Protein AF-A0AAW2GJ16-F1 (afdb_monomer_lite)

Organism: NCBI:txid286306

pLDDT: mean 87.22, std 6.77, range [62.91, 97.31]

Foldseek 3Di:
DVVLVVLLVQLVVLAVLLVVLVVVLVVCVPDVLVVDPPVVSVVNVVVNVVSNVVSFDADVVPRTSHPVSSVVVVVVVVVVVVVVVVVD

Radius of gyration: 19.26 Å; chains: 1; bounding box: 50×26×49 Å

Structure (mmCIF, N/CA/C/O backbone):
data_AF-A0AAW2GJ16-F1
#
_entry.id   AF-A0AAW2GJ16-F1
#
loop_
_atom_site.group_PDB
_atom_site.id
_atom_site.type_symbol
_atom_site.label_atom_id
_atom_site.label_alt_id
_atom_site.label_comp_id
_atom_site.label_asym_id
_atom_site.label_entity_id
_atom_site.label_seq_id
_atom_site.pdbx_PDB_ins_code
_atom_site.Cartn_x
_atom_site.Cartn_y
_atom_site.Cartn_z
_atom_site.occupancy
_atom_site.B_iso_or_equiv
_atom_site.auth_seq_id
_atom_site.auth_comp_id
_atom_site.auth_asym_id
_atom_site.auth_atom_id
_atom_site.pdbx_PDB_model_num
ATOM 1 N N . MET A 1 1 ? 5.706 0.028 -22.910 1.00 72.88 1 MET A N 1
ATOM 2 C CA . MET A 1 1 ? 5.052 1.281 -22.460 1.00 72.88 1 MET A CA 1
ATOM 3 C C . MET A 1 1 ? 3.655 1.058 -21.888 1.00 72.88 1 MET A C 1
ATOM 5 O O . MET A 1 1 ? 3.439 1.450 -20.751 1.00 72.88 1 MET A O 1
ATOM 9 N N . ALA A 1 2 ? 2.734 0.388 -22.596 1.00 90.19 2 ALA A N 1
ATOM 10 C CA . ALA A 1 2 ? 1.360 0.173 -22.113 1.00 90.19 2 ALA A CA 1
ATOM 11 C C . ALA A 1 2 ? 1.267 -0.493 -20.722 1.00 90.19 2 ALA A C 1
ATOM 13 O O . ALA A 1 2 ? 0.541 -0.016 -19.858 1.00 90.19 2 ALA A O 1
ATOM 14 N N . GLN A 1 3 ? 2.050 -1.545 -20.460 1.00 87.88 3 GLN A N 1
ATOM 15 C CA . GLN A 1 3 ? 2.050 -2.233 -19.156 1.00 87.88 3 GLN A CA 1
ATOM 16 C C . GLN A 1 3 ? 2.549 -1.344 -18.005 1.00 87.88 3 GLN A C 1
ATOM 18 O O . GLN A 1 3 ? 1.995 -1.374 -16.911 1.00 87.88 3 GLN A O 1
ATOM 23 N N . LEU A 1 4 ? 3.564 -0.520 -18.273 1.00 89.88 4 LEU A N 1
ATOM 24 C CA . LEU A 1 4 ? 4.123 0.442 -17.320 1.00 89.88 4 LEU A CA 1
ATOM 25 C C . LEU A 1 4 ? 3.092 1.521 -16.969 1.00 89.88 4 LEU A C 1
ATOM 27 O O . LEU A 1 4 ? 2.926 1.863 -15.803 1.00 89.88 4 LEU A O 1
ATOM 31 N N . PHE A 1 5 ? 2.351 1.989 -17.976 1.00 91.81 5 PHE A N 1
ATOM 32 C CA . PHE A 1 5 ? 1.247 2.924 -17.792 1.00 91.81 5 PHE A CA 1
ATOM 33 C C . PHE A 1 5 ? 0.098 2.311 -16.981 1.00 91.81 5 PHE A C 1
ATOM 35 O O . PHE A 1 5 ? -0.378 2.935 -16.040 1.00 91.81 5 PHE A O 1
ATOM 42 N N . HIS A 1 6 ? -0.302 1.069 -17.272 1.00 91.31 6 HIS A N 1
ATOM 43 C CA . HIS A 1 6 ? -1.304 0.366 -16.466 1.00 91.31 6 HIS A CA 1
ATOM 44 C C . HIS A 1 6 ? -0.878 0.243 -15.002 1.00 91.31 6 HIS A C 1
ATOM 46 O O . HIS A 1 6 ? -1.660 0.571 -14.111 1.00 91.31 6 HIS A O 1
ATOM 52 N N . LEU A 1 7 ? 0.363 -0.187 -14.753 1.00 90.69 7 LEU A N 1
ATOM 53 C CA . LEU A 1 7 ? 0.893 -0.304 -13.398 1.00 90.69 7 LEU A CA 1
ATOM 54 C C . LEU A 1 7 ? 0.907 1.057 -12.690 1.00 90.69 7 LEU A C 1
ATOM 56 O O . LEU A 1 7 ? 0.467 1.149 -11.549 1.00 90.69 7 LEU A O 1
ATOM 60 N N . PHE A 1 8 ? 1.324 2.117 -13.386 1.00 92.31 8 PHE A N 1
ATOM 61 C CA . PHE A 1 8 ? 1.270 3.480 -12.867 1.00 92.31 8 PHE A CA 1
ATOM 62 C C . PHE A 1 8 ? -0.158 3.899 -12.496 1.00 92.31 8 PHE A C 1
ATOM 64 O O . PHE A 1 8 ? -0.376 4.390 -11.392 1.00 92.31 8 PHE A O 1
ATOM 71 N N . CYS A 1 9 ? -1.144 3.667 -13.368 1.00 93.50 9 CYS A N 1
ATOM 72 C CA . CYS A 1 9 ? -2.543 3.982 -13.080 1.00 93.50 9 CYS A CA 1
ATOM 73 C C . CYS A 1 9 ? -3.048 3.246 -11.834 1.00 93.50 9 CYS A C 1
ATOM 75 O O . CYS A 1 9 ? -3.662 3.873 -10.972 1.00 93.50 9 CYS A O 1
ATOM 77 N N . PHE A 1 10 ? -2.772 1.944 -11.705 1.00 90.44 10 PHE A N 1
ATOM 78 C CA . PHE A 1 10 ? -3.175 1.180 -10.522 1.00 90.44 10 PHE A CA 1
ATOM 79 C C . PHE A 1 10 ? -2.492 1.686 -9.250 1.00 90.44 10 PHE A C 1
ATOM 81 O O . PHE A 1 10 ? -3.171 1.910 -8.250 1.00 90.44 10 PHE A O 1
ATOM 88 N N . SER A 1 11 ? -1.183 1.933 -9.290 1.00 92.00 11 SER A N 1
ATOM 89 C CA . SER A 1 11 ? -0.432 2.453 -8.143 1.00 92.00 11 SER A CA 1
ATOM 90 C C . SER A 1 11 ? -0.841 3.878 -7.766 1.00 92.00 11 SER A C 1
ATOM 92 O O . SER A 1 11 ? -0.874 4.211 -6.584 1.00 92.00 11 SER A O 1
ATOM 94 N N . PHE A 1 12 ? -1.232 4.710 -8.734 1.00 92.62 12 PHE A N 1
ATOM 95 C CA . PHE A 1 12 ? -1.772 6.046 -8.480 1.00 92.62 12 PHE A CA 1
ATOM 96 C C . PHE A 1 12 ? -3.134 5.989 -7.776 1.00 92.62 12 PHE A C 1
ATOM 98 O O . PHE A 1 12 ? -3.346 6.670 -6.771 1.00 92.62 12 PHE A O 1
ATOM 105 N N . GLN A 1 13 ? -4.054 5.151 -8.264 1.00 91.94 13 GLN A N 1
ATOM 106 C CA . GLN A 1 13 ? -5.364 4.977 -7.627 1.00 91.94 13 GLN A CA 1
ATOM 107 C C . GLN A 1 13 ? -5.237 4.337 -6.238 1.00 91.94 13 GLN A C 1
ATOM 109 O O . GLN A 1 13 ? -5.883 4.793 -5.294 1.00 91.94 13 GLN A O 1
ATOM 114 N N . GLY A 1 14 ? -4.363 3.336 -6.091 1.00 91.06 14 GLY A N 1
ATOM 115 C CA . GLY A 1 14 ? -4.044 2.722 -4.803 1.00 91.06 14 GLY A CA 1
ATOM 116 C C . GLY A 1 14 ? -3.487 3.740 -3.808 1.00 91.06 14 GLY A C 1
ATOM 117 O O . GLY A 1 14 ? -3.980 3.831 -2.686 1.00 91.06 14 GLY A O 1
ATOM 118 N N . GLN A 1 15 ? -2.563 4.605 -4.240 1.00 92.44 15 GLN A N 1
ATOM 119 C CA . GLN A 1 15 ? -2.044 5.682 -3.397 1.00 92.44 15 GLN A CA 1
ATOM 120 C C . GLN A 1 15 ? -3.138 6.663 -2.961 1.00 92.44 15 GLN A C 1
ATOM 122 O O . GLN A 1 15 ? -3.183 7.060 -1.798 1.00 92.44 15 GLN A O 1
ATOM 127 N N . LYS A 1 16 ? -4.036 7.057 -3.872 1.00 91.38 16 LYS A N 1
ATOM 128 C CA . LYS A 1 16 ? -5.147 7.959 -3.546 1.00 91.38 16 LYS A CA 1
ATOM 129 C C . LYS A 1 16 ? -6.069 7.352 -2.486 1.00 91.38 16 LYS A C 1
ATOM 131 O O . LYS A 1 16 ? -6.471 8.059 -1.562 1.00 91.38 16 LYS A O 1
ATOM 136 N N . LEU A 1 17 ? -6.366 6.056 -2.595 1.00 89.88 17 LEU A N 1
ATOM 137 C CA . LEU A 1 17 ? -7.157 5.328 -1.604 1.00 89.88 17 LEU A CA 1
ATOM 138 C C . LEU A 1 17 ? -6.456 5.300 -0.240 1.00 89.88 17 LEU A C 1
ATOM 140 O O . LEU A 1 17 ? -7.073 5.649 0.767 1.00 89.88 17 LEU A O 1
ATOM 144 N N . ILE A 1 18 ? -5.162 4.960 -0.213 1.00 89.44 18 ILE A N 1
ATOM 145 C CA . ILE A 1 18 ? -4.346 4.967 1.009 1.00 89.44 18 ILE A CA 1
ATOM 146 C C . ILE A 1 18 ? -4.384 6.355 1.658 1.00 89.44 18 ILE A C 1
ATOM 148 O O . ILE A 1 18 ? -4.732 6.475 2.831 1.00 89.44 18 ILE A O 1
ATOM 152 N N . ASN A 1 19 ? -4.125 7.418 0.900 1.00 90.06 19 ASN A N 1
ATOM 153 C CA . ASN A 1 19 ? -4.087 8.779 1.433 1.00 90.06 19 ASN A CA 1
ATOM 154 C C . ASN A 1 19 ? -5.443 9.216 2.005 1.00 90.06 19 ASN A C 1
ATOM 156 O O . ASN A 1 19 ? -5.510 9.659 3.149 1.00 90.06 19 ASN A O 1
ATOM 160 N N . HIS A 1 20 ? -6.530 9.032 1.250 1.00 89.19 20 HIS A N 1
ATOM 161 C CA . HIS A 1 20 ? -7.873 9.418 1.693 1.00 89.19 20 HIS A CA 1
ATOM 162 C C . HIS A 1 20 ? -8.294 8.687 2.971 1.00 89.19 20 HIS A C 1
ATOM 164 O O . HIS A 1 20 ? -8.965 9.220 3.857 1.00 89.19 20 HIS A O 1
ATOM 170 N N . SER A 1 21 ? -7.873 7.437 3.086 1.00 86.06 21 SER A N 1
ATOM 171 C CA . SER A 1 21 ? -8.181 6.625 4.244 1.00 86.06 21 SER A CA 1
ATOM 172 C C . SER A 1 21 ? -7.382 7.018 5.494 1.00 86.06 21 SER A C 1
ATOM 174 O O . SER A 1 21 ? -7.922 6.991 6.603 1.00 86.06 21 SER A O 1
ATOM 176 N N . LEU A 1 22 ? -6.121 7.438 5.321 1.00 87.50 22 LEU A N 1
ATOM 177 C CA . LEU A 1 22 ? -5.292 7.992 6.388 1.00 87.50 22 LEU A CA 1
ATOM 178 C C . LEU A 1 22 ? -5.852 9.328 6.870 1.00 87.50 22 LEU A C 1
ATOM 180 O O . LEU A 1 22 ? -5.931 9.538 8.076 1.00 87.50 22 LEU A O 1
ATOM 184 N N . GLU A 1 23 ? -6.298 10.176 5.945 1.00 89.38 23 GLU A N 1
ATOM 185 C CA . GLU A 1 23 ? -6.971 11.442 6.237 1.00 89.38 23 GLU A CA 1
ATOM 186 C C . GLU A 1 23 ? -8.285 11.215 6.997 1.00 89.38 23 GLU A C 1
ATOM 188 O O . GLU A 1 23 ? -8.526 11.827 8.032 1.00 89.38 23 GLU A O 1
ATOM 193 N N . THR A 1 24 ? -9.116 10.270 6.550 1.00 86.44 24 THR A N 1
ATOM 194 C CA . THR A 1 24 ? -10.358 9.907 7.250 1.00 86.44 24 THR A CA 1
ATOM 195 C C . THR A 1 24 ? -10.071 9.442 8.674 1.00 86.44 24 THR A C 1
ATOM 197 O O . THR A 1 24 ? -10.739 9.856 9.620 1.00 86.44 24 THR A O 1
ATOM 200 N N . ARG A 1 25 ? -9.052 8.596 8.848 1.00 83.75 25 ARG A N 1
ATOM 201 C CA . ARG A 1 25 ? -8.608 8.142 10.167 1.00 83.75 25 ARG A CA 1
ATOM 202 C C . ARG A 1 25 ? -8.185 9.331 11.030 1.00 83.75 25 ARG A C 1
ATOM 204 O O . ARG A 1 25 ? -8.624 9.420 12.172 1.00 83.75 25 ARG A O 1
ATOM 211 N N . ASP A 1 26 ? -7.360 10.220 10.491 1.00 87.38 26 ASP A N 1
ATOM 212 C CA . ASP A 1 26 ? -6.843 11.397 11.187 1.00 87.38 26 ASP A CA 1
ATOM 213 C C . ASP A 1 26 ? -7.966 12.346 11.631 1.00 87.38 26 ASP A C 1
ATOM 215 O O . ASP A 1 26 ? -8.051 12.706 12.804 1.00 87.38 26 ASP A O 1
ATOM 219 N N . ASN A 1 27 ? -8.921 12.628 10.744 1.00 87.62 27 ASN A N 1
ATOM 220 C CA . ASN A 1 27 ? -10.114 13.417 11.051 1.00 87.62 27 ASN A CA 1
ATOM 221 C C . ASN A 1 27 ? -10.939 12.811 12.193 1.00 87.62 27 ASN A C 1
ATOM 223 O O . ASN A 1 27 ? -11.405 13.521 13.083 1.00 87.62 27 ASN A O 1
ATOM 227 N N . ILE A 1 28 ? -11.110 11.487 12.206 1.00 85.75 28 ILE A N 1
ATOM 228 C CA . ILE A 1 28 ? -11.826 10.821 13.294 1.00 85.75 28 ILE A CA 1
ATOM 229 C C . ILE A 1 28 ? -10.996 10.860 14.595 1.00 85.75 28 ILE A C 1
ATOM 231 O O . ILE A 1 28 ? -11.578 11.053 15.663 1.00 85.75 28 ILE A O 1
ATOM 235 N N . TYR A 1 29 ? -9.664 10.733 14.543 1.00 84.12 29 TYR A N 1
ATOM 236 C CA . TYR A 1 29 ? -8.801 10.882 15.728 1.00 84.12 29 TYR A CA 1
ATOM 237 C C . TYR A 1 29 ? -8.888 12.283 16.344 1.00 84.12 29 TYR A C 1
ATOM 239 O O . TYR A 1 29 ? -8.938 12.397 17.568 1.00 84.12 29 TYR A O 1
ATOM 247 N N . HIS A 1 30 ? -8.947 13.323 15.510 1.00 86.31 30 HIS A N 1
ATOM 248 C CA . HIS A 1 30 ? -9.106 14.715 15.937 1.00 86.31 30 HIS A CA 1
ATOM 249 C C . HIS A 1 30 ? -10.543 15.075 16.349 1.00 86.31 30 HIS A C 1
ATOM 251 O O . HIS A 1 30 ? -10.774 16.129 16.942 1.00 86.31 30 HIS A O 1
ATOM 257 N N . SER A 1 31 ? -11.522 14.213 16.069 1.00 84.88 31 SER A N 1
ATOM 258 C CA . SER A 1 31 ? -12.899 14.408 16.522 1.00 84.88 31 SER A CA 1
ATOM 259 C C . SER A 1 31 ? -13.046 14.168 18.033 1.00 84.88 31 SER A C 1
ATOM 261 O O . SER A 1 31 ? -12.199 13.552 18.678 1.00 84.88 31 SER A O 1
ATOM 263 N N . LEU A 1 32 ? -14.167 14.594 18.621 1.00 85.56 32 LEU A N 1
ATOM 264 C CA . LEU A 1 32 ? -14.516 14.335 20.027 1.00 85.56 32 LEU A CA 1
ATOM 265 C C . LEU A 1 32 ? -14.953 12.867 20.252 1.00 85.56 32 LEU A C 1
ATOM 267 O O . LEU A 1 32 ? -15.959 12.601 20.909 1.00 85.56 32 LEU A O 1
ATOM 271 N N . TRP A 1 33 ? -14.222 11.896 19.691 1.00 83.69 33 TRP A N 1
ATOM 272 C CA . TRP A 1 33 ? -14.545 10.462 19.724 1.00 83.69 33 TRP A CA 1
ATOM 273 C C . TRP A 1 33 ? -14.641 9.901 21.151 1.00 83.69 33 TRP A C 1
ATOM 275 O O . TRP A 1 33 ? -15.375 8.944 21.396 1.00 83.69 33 TRP A O 1
ATOM 285 N N . TYR A 1 34 ? -13.938 10.528 22.097 1.00 80.94 34 TYR A N 1
ATOM 286 C CA . TYR A 1 34 ? -13.965 10.216 23.526 1.00 80.94 34 TYR A CA 1
ATOM 287 C C . TYR A 1 34 ? -15.266 10.637 24.229 1.00 80.94 34 TYR A C 1
ATOM 289 O O . TYR A 1 34 ? -15.554 10.140 25.311 1.00 80.94 34 TYR A O 1
ATOM 297 N N . ASN A 1 35 ? -16.068 11.517 23.620 1.00 86.94 35 ASN A N 1
ATOM 298 C CA . ASN A 1 35 ? -17.353 11.971 24.162 1.00 86.94 35 ASN A CA 1
ATOM 299 C C . ASN A 1 35 ? -18.541 11.098 23.693 1.00 86.94 35 ASN A C 1
ATOM 301 O O . ASN A 1 35 ? -19.704 11.391 23.964 1.00 86.94 35 ASN A O 1
ATOM 305 N N . ILE A 1 36 ? -18.262 10.030 22.940 1.00 86.06 36 ILE A N 1
ATOM 306 C CA . ILE A 1 36 ? -19.255 9.110 22.379 1.00 86.06 36 ILE A CA 1
ATOM 307 C C . ILE A 1 36 ? -19.441 7.917 23.343 1.00 86.06 36 ILE A C 1
ATOM 309 O O . ILE A 1 36 ? -18.466 7.460 23.936 1.00 86.06 36 ILE A O 1
ATOM 313 N N . PRO A 1 37 ? -20.654 7.335 23.481 1.00 90.62 37 PRO A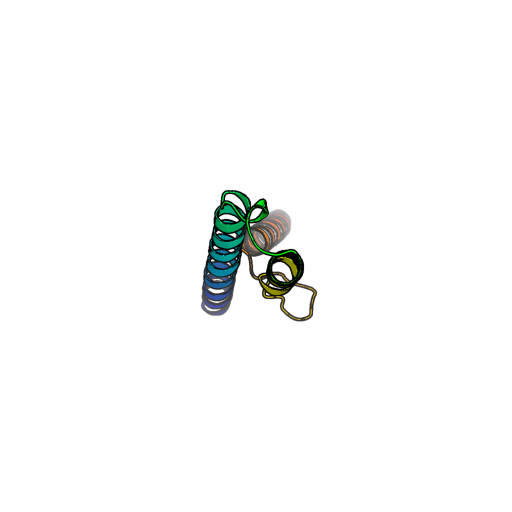 N 1
ATOM 314 C CA . PRO A 1 37 ? -20.869 6.132 24.287 1.00 90.62 37 PRO A CA 1
ATOM 315 C C . PRO A 1 37 ? -19.867 5.002 23.994 1.00 90.62 37 PRO A C 1
ATOM 317 O O . PRO A 1 37 ? -19.629 4.665 22.831 1.00 90.62 37 PRO A O 1
ATOM 320 N N . VAL A 1 38 ? -19.383 4.331 25.047 1.00 87.25 38 VAL A N 1
ATOM 321 C CA . VAL A 1 38 ? -18.321 3.298 25.003 1.00 87.25 38 VAL A CA 1
ATOM 322 C C . VAL A 1 38 ? -18.556 2.216 23.936 1.00 87.25 38 VAL A C 1
ATOM 324 O O . VAL A 1 38 ? -17.626 1.784 23.255 1.00 87.25 38 VAL A O 1
ATOM 327 N N . LYS A 1 39 ? -19.813 1.797 23.721 1.00 88.00 39 LY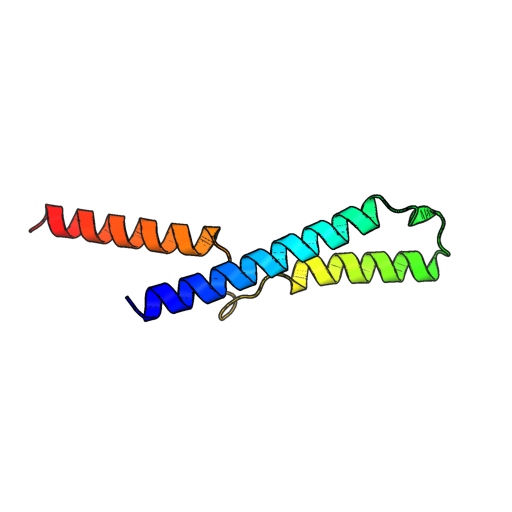S A N 1
ATOM 328 C CA . LYS A 1 39 ? -20.166 0.825 22.666 1.00 88.00 39 LYS A CA 1
ATOM 329 C C . LYS A 1 39 ? -19.807 1.322 21.258 1.00 88.00 39 LYS A C 1
ATOM 331 O O . LYS A 1 39 ? -19.274 0.557 20.459 1.00 88.00 39 LYS A O 1
ATOM 336 N N . LYS A 1 40 ? -20.085 2.592 20.956 1.00 86.31 40 LYS A N 1
ATOM 337 C CA . LYS A 1 40 ? -19.795 3.210 19.653 1.00 86.31 40 LYS A CA 1
ATOM 338 C C . LYS A 1 40 ? -18.309 3.546 19.514 1.00 86.31 40 LYS A C 1
ATOM 340 O O . LYS A 1 40 ? -17.760 3.363 18.436 1.00 86.31 40 LYS A O 1
ATOM 345 N N . GLN A 1 41 ? -17.650 3.946 20.601 1.00 87.81 41 GLN A N 1
ATOM 346 C CA . GLN A 1 41 ? -16.203 4.174 20.635 1.00 87.81 41 GLN A CA 1
ATOM 347 C C . GLN A 1 41 ? -15.423 2.907 20.248 1.00 87.81 41 GLN A C 1
ATOM 349 O O . GLN A 1 41 ? -14.537 2.949 19.397 1.00 87.81 41 GLN A O 1
ATOM 354 N N . ARG A 1 42 ? -15.809 1.749 20.803 1.00 87.50 42 ARG A N 1
ATOM 355 C CA . ARG A 1 42 ? -15.189 0.456 20.474 1.00 87.50 42 ARG A CA 1
ATOM 356 C C . ARG A 1 42 ? -15.403 0.062 19.009 1.00 87.50 42 ARG A C 1
ATOM 358 O O . ARG A 1 42 ? -14.481 -0.453 18.380 1.00 87.50 42 ARG A O 1
ATOM 365 N N . LEU A 1 43 ? -16.591 0.331 18.464 1.00 88.12 43 LEU A N 1
ATOM 366 C CA . LEU A 1 43 ? -16.889 0.117 17.045 1.00 88.12 43 LEU A CA 1
ATOM 367 C C . LEU A 1 43 ? -16.019 1.019 16.156 1.00 88.12 43 LEU A C 1
ATOM 369 O O . LEU A 1 43 ? -15.427 0.541 15.195 1.00 88.12 43 LEU A O 1
ATOM 373 N N . LEU A 1 44 ? -15.889 2.298 16.511 1.00 87.38 44 LEU A N 1
ATOM 374 C CA . LEU A 1 44 ? -15.080 3.277 15.787 1.00 87.38 44 LEU A CA 1
ATOM 375 C C . LEU A 1 44 ? -13.599 2.876 15.753 1.00 87.38 44 LEU A C 1
ATOM 377 O O . LEU A 1 44 ? -12.998 2.857 14.683 1.00 87.38 44 LEU A O 1
ATOM 381 N N . MET A 1 45 ? -13.033 2.467 16.894 1.00 84.50 45 MET A N 1
ATOM 382 C CA . MET A 1 45 ? -11.657 1.955 16.966 1.00 84.50 45 MET A CA 1
ATOM 383 C C . MET A 1 45 ? -11.469 0.696 16.111 1.00 84.50 45 MET A C 1
ATOM 385 O O . MET A 1 45 ? -10.431 0.532 15.472 1.00 84.50 45 MET A O 1
ATOM 389 N N . PHE A 1 46 ? -12.467 -0.192 16.067 1.00 85.44 46 PHE A N 1
ATOM 390 C CA . PHE A 1 46 ? -12.416 -1.379 15.216 1.00 85.44 46 PHE A CA 1
ATOM 391 C C . PHE A 1 46 ? -12.420 -1.010 13.728 1.00 85.44 46 PHE A C 1
ATOM 393 O O . PHE A 1 46 ? -11.608 -1.537 12.972 1.00 85.44 46 PHE A O 1
ATOM 400 N N . VAL A 1 47 ? -13.277 -0.068 13.323 1.00 84.19 47 VAL A N 1
ATOM 401 C CA . VAL A 1 47 ? -13.343 0.447 11.946 1.00 84.19 47 VAL A CA 1
ATOM 402 C C . VAL A 1 47 ? -12.037 1.138 11.554 1.00 84.19 47 VAL A C 1
ATOM 404 O O . VAL A 1 47 ? -11.504 0.843 10.491 1.00 84.19 47 VAL A O 1
ATOM 407 N N . MET A 1 48 ? -11.471 1.981 12.423 1.00 82.62 48 MET A N 1
ATOM 408 C CA . MET A 1 48 ? -10.160 2.610 12.209 1.00 82.62 48 MET A CA 1
ATOM 409 C C . MET A 1 48 ? -9.040 1.587 12.037 1.00 82.62 48 MET A C 1
ATOM 411 O O . MET A 1 48 ? -8.182 1.737 11.175 1.00 82.62 48 MET A O 1
ATOM 415 N N . ARG A 1 49 ? -9.025 0.542 12.868 1.00 81.56 49 ARG A N 1
ATOM 416 C CA . ARG A 1 49 ? -8.003 -0.502 12.780 1.00 81.56 49 ARG A CA 1
ATOM 417 C C . ARG A 1 49 ? -8.158 -1.320 11.501 1.00 81.56 49 ARG A C 1
ATOM 419 O O . ARG A 1 49 ? -7.163 -1.636 10.857 1.00 81.56 49 ARG A O 1
ATOM 426 N N . LYS A 1 50 ? -9.397 -1.658 11.134 1.00 79.81 50 LYS A N 1
ATOM 427 C CA . LYS A 1 50 ? -9.695 -2.420 9.920 1.00 79.81 50 LYS A CA 1
ATOM 428 C C . LYS A 1 50 ? -9.448 -1.629 8.647 1.00 79.81 50 LYS A C 1
ATOM 430 O O . LYS A 1 50 ? -9.010 -2.234 7.678 1.00 79.81 50 LYS A O 1
ATOM 435 N N . SER A 1 51 ? -9.688 -0.319 8.646 1.00 73.75 51 SER A N 1
ATOM 436 C CA . SER A 1 51 ? -9.390 0.507 7.482 1.00 73.75 51 SER A CA 1
ATOM 437 C C . SER A 1 51 ? -7.891 0.474 7.194 1.00 73.75 51 SER A C 1
ATOM 439 O O . SER A 1 51 ? -7.527 0.071 6.102 1.00 73.75 51 SER A O 1
ATOM 441 N N . ILE A 1 52 ? -7.017 0.729 8.175 1.00 69.50 52 ILE A N 1
ATOM 442 C CA . ILE A 1 52 ? -5.548 0.689 7.989 1.00 69.50 52 ILE A CA 1
ATOM 443 C C . ILE A 1 52 ? -5.079 -0.598 7.289 1.00 69.50 52 ILE A C 1
ATOM 445 O O . ILE A 1 52 ? -4.243 -0.543 6.393 1.00 69.50 52 ILE A O 1
ATOM 449 N N . GLU A 1 53 ? -5.633 -1.746 7.680 1.00 68.12 53 GLU A N 1
ATOM 450 C CA . GLU A 1 53 ? -5.289 -3.057 7.119 1.00 68.12 53 GLU A CA 1
ATOM 451 C C . GLU A 1 53 ? -5.913 -3.307 5.729 1.00 68.12 53 GLU A C 1
ATOM 453 O O . GLU A 1 53 ? -5.364 -4.065 4.936 1.00 68.12 53 GLU A O 1
ATOM 458 N N . ALA A 1 54 ? -7.054 -2.680 5.421 1.00 62.91 54 ALA A N 1
ATOM 459 C CA . ALA A 1 54 ? -7.801 -2.857 4.172 1.00 62.91 54 ALA A CA 1
ATOM 460 C C . ALA A 1 54 ? -7.477 -1.814 3.087 1.00 62.91 54 ALA A C 1
ATOM 462 O O . ALA A 1 54 ? -7.795 -2.026 1.918 1.00 62.91 54 ALA A O 1
ATOM 463 N N . ASN A 1 55 ? -6.862 -0.686 3.447 1.00 68.94 55 ASN A N 1
ATOM 464 C CA . ASN A 1 55 ? -6.622 0.418 2.515 1.00 68.94 55 ASN A CA 1
ATOM 465 C C . ASN A 1 55 ? -5.445 0.161 1.566 1.00 68.94 55 ASN A C 1
ATOM 467 O O . ASN A 1 55 ? -5.255 0.908 0.608 1.00 68.94 55 ASN A O 1
ATOM 471 N N . THR A 1 56 ? -4.656 -0.885 1.813 1.00 76.50 56 THR A N 1
ATOM 472 C CA . THR A 1 56 ? -3.542 -1.287 0.958 1.00 76.50 56 THR A CA 1
ATOM 473 C C . THR A 1 56 ? -3.999 -2.340 -0.050 1.00 76.50 56 THR A C 1
ATOM 475 O O . THR A 1 56 ? -4.116 -3.534 0.231 1.00 76.50 56 THR A O 1
ATOM 478 N N . ILE A 1 57 ? -4.240 -1.905 -1.287 1.00 82.69 57 ILE A N 1
ATOM 479 C CA . ILE A 1 57 ? -4.483 -2.840 -2.386 1.00 82.69 57 ILE A CA 1
ATOM 480 C C . ILE A 1 57 ? -3.160 -3.547 -2.673 1.00 82.69 57 ILE A C 1
ATOM 482 O O . ILE A 1 57 ? -2.147 -2.901 -2.942 1.00 82.69 57 ILE A O 1
ATOM 486 N N . THR A 1 58 ? -3.165 -4.878 -2.611 1.00 85.50 58 THR A N 1
ATOM 487 C CA . THR A 1 58 ? -1.955 -5.683 -2.798 1.00 85.50 58 THR A CA 1
ATOM 488 C C . THR A 1 58 ? -2.181 -6.742 -3.875 1.00 85.50 58 THR A C 1
ATOM 490 O O . THR A 1 58 ? -3.137 -7.511 -3.796 1.00 85.50 58 THR A O 1
ATOM 493 N N . ALA A 1 59 ? -1.295 -6.832 -4.865 1.00 83.56 59 ALA A N 1
ATOM 494 C CA . ALA A 1 59 ? -1.256 -7.940 -5.813 1.00 83.56 59 ALA A CA 1
ATOM 495 C C . ALA A 1 59 ? -0.558 -9.144 -5.165 1.00 83.56 59 ALA A C 1
ATOM 497 O O . ALA A 1 59 ? 0.629 -9.095 -4.831 1.00 83.56 59 ALA A O 1
ATOM 498 N N . GLY A 1 60 ? -1.321 -10.216 -4.933 1.00 80.06 60 GLY A N 1
ATOM 499 C CA . GLY A 1 60 ? -0.810 -11.489 -4.413 1.00 80.06 60 GLY A CA 1
ATOM 500 C C . GLY A 1 60 ? -0.131 -11.414 -3.039 1.00 80.06 60 GLY A C 1
ATOM 501 O O . GLY A 1 60 ? 0.629 -12.314 -2.711 1.00 80.06 60 GLY A O 1
ATOM 502 N N . LYS A 1 61 ? -0.362 -10.347 -2.254 1.00 79.44 61 LYS A N 1
ATOM 503 C CA . LYS A 1 61 ? 0.390 -9.993 -1.026 1.00 79.44 61 LYS A CA 1
ATOM 504 C C . LYS A 1 61 ? 1.889 -9.703 -1.227 1.00 79.44 61 LYS A C 1
ATOM 506 O O . LYS A 1 61 ? 2.608 -9.547 -0.248 1.00 79.44 61 LYS A O 1
ATOM 511 N N . ILE A 1 62 ? 2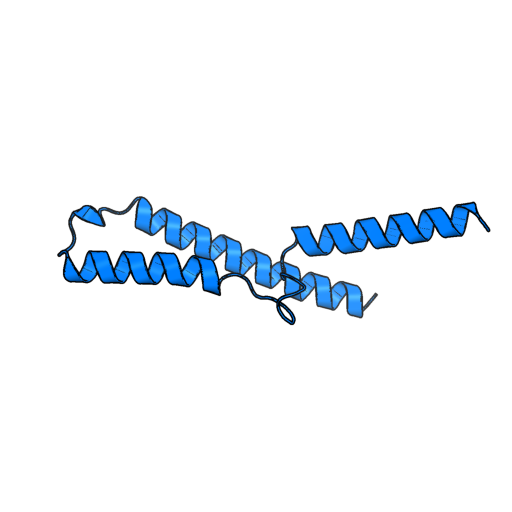.350 -9.610 -2.471 1.00 78.75 62 ILE A N 1
ATOM 512 C CA . ILE A 1 62 ? 3.766 -9.415 -2.819 1.00 78.75 62 ILE A CA 1
ATOM 513 C C . ILE A 1 62 ? 4.019 -7.962 -3.230 1.00 78.75 62 ILE A C 1
ATOM 515 O O . ILE A 1 62 ? 5.052 -7.391 -2.892 1.00 78.75 62 ILE A O 1
ATOM 519 N N . TYR A 1 63 ? 3.067 -7.345 -3.936 1.00 83.38 63 TYR A N 1
ATOM 520 C CA . TYR A 1 63 ? 3.204 -5.982 -4.443 1.00 83.38 63 TYR A CA 1
ATOM 521 C C . TYR A 1 63 ? 2.085 -5.079 -3.936 1.00 83.38 63 TYR A C 1
ATOM 523 O O . TYR A 1 63 ? 0.919 -5.302 -4.255 1.00 83.38 63 TYR A O 1
ATOM 531 N N . VAL A 1 64 ? 2.435 -4.047 -3.172 1.00 88.62 64 VAL A N 1
ATOM 532 C CA . VAL A 1 64 ? 1.495 -3.003 -2.753 1.00 88.62 64 VAL A CA 1
ATOM 533 C C . VAL A 1 64 ? 1.344 -1.995 -3.889 1.00 88.62 64 VAL A C 1
ATOM 535 O O . VAL A 1 64 ? 2.338 -1.485 -4.402 1.00 88.62 64 VAL A O 1
ATOM 538 N N . PHE A 1 65 ? 0.104 -1.691 -4.276 1.00 88.38 65 PHE A N 1
ATOM 539 C CA . PHE A 1 65 ? -0.198 -0.651 -5.259 1.00 88.38 65 PHE A CA 1
ATOM 540 C C . PHE A 1 65 ? -0.018 0.739 -4.635 1.00 88.38 65 PHE A C 1
ATOM 542 O O . PHE A 1 65 ? -0.984 1.417 -4.286 1.00 88.38 65 PHE A O 1
ATOM 549 N N . SER A 1 66 ? 1.240 1.150 -4.487 1.00 90.62 66 SER A N 1
ATOM 550 C CA . SER A 1 66 ? 1.656 2.480 -4.048 1.00 90.62 66 SER A CA 1
ATOM 551 C C . SER A 1 66 ? 2.624 3.102 -5.055 1.00 90.62 66 SER A C 1
ATOM 553 O O . SER A 1 66 ? 3.327 2.404 -5.798 1.00 90.62 66 SER A O 1
ATOM 555 N N . LEU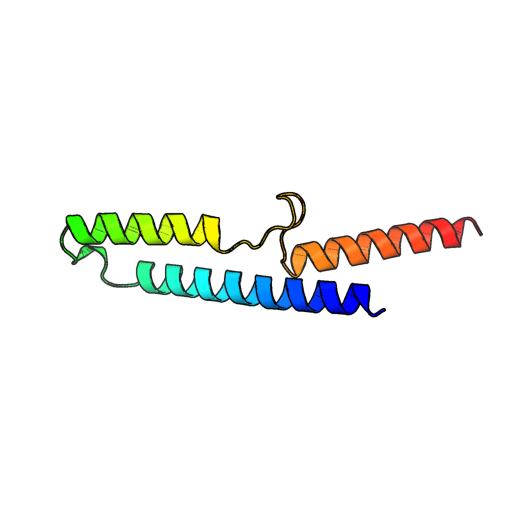 A 1 67 ? 2.673 4.436 -5.090 1.00 90.62 67 LEU A N 1
ATOM 556 C CA . LEU A 1 67 ? 3.627 5.156 -5.945 1.00 90.62 67 LEU A CA 1
ATOM 557 C C . LEU A 1 67 ? 5.079 4.902 -5.520 1.00 90.62 67 LEU A C 1
ATOM 559 O O . LEU A 1 67 ? 5.973 4.880 -6.366 1.00 90.62 67 LEU A O 1
ATOM 563 N N . GLU A 1 68 ? 5.300 4.661 -4.229 1.00 91.69 68 GLU A N 1
ATOM 564 C CA . GLU A 1 68 ? 6.595 4.270 -3.674 1.00 91.69 68 GLU A CA 1
ATOM 565 C C . GLU A 1 68 ? 7.091 2.969 -4.315 1.00 91.69 68 GLU A C 1
ATOM 567 O O . GLU A 1 68 ? 8.117 2.965 -4.994 1.00 91.69 68 GLU A O 1
ATOM 572 N N . HIS A 1 69 ? 6.303 1.895 -4.216 1.00 90.06 69 HIS A N 1
ATOM 573 C CA . HIS A 1 69 ? 6.645 0.596 -4.792 1.00 90.06 69 HIS A CA 1
ATOM 574 C C . HIS A 1 69 ? 6.810 0.652 -6.316 1.00 90.06 69 HIS A C 1
ATOM 576 O O . HIS A 1 69 ? 7.684 -0.007 -6.878 1.00 90.06 69 HIS A O 1
ATOM 582 N N . PHE A 1 70 ? 5.975 1.431 -7.012 1.00 92.38 70 PHE A N 1
ATOM 583 C CA . PHE A 1 70 ? 6.133 1.660 -8.449 1.00 92.38 70 PHE A CA 1
ATOM 584 C C . PHE A 1 70 ? 7.492 2.289 -8.780 1.00 92.38 70 PHE A C 1
ATOM 586 O O . PHE A 1 70 ? 8.200 1.801 -9.662 1.00 92.38 70 PHE A O 1
ATOM 593 N N . THR A 1 71 ? 7.875 3.336 -8.049 1.00 93.94 71 THR A N 1
ATOM 594 C CA . THR A 1 71 ? 9.141 4.044 -8.267 1.00 93.94 71 THR A CA 1
ATOM 595 C C . THR A 1 71 ? 10.333 3.126 -8.027 1.00 93.94 71 THR A C 1
ATOM 597 O O . THR A 1 71 ? 11.244 3.100 -8.851 1.00 93.94 71 THR A O 1
ATOM 600 N N . THR A 1 72 ? 10.301 2.310 -6.968 1.00 94.06 72 THR A N 1
ATOM 601 C CA . THR A 1 72 ? 11.350 1.318 -6.693 1.00 94.06 72 THR A CA 1
ATOM 602 C C . THR A 1 72 ? 11.527 0.343 -7.857 1.00 94.06 72 THR A C 1
ATOM 604 O O . THR A 1 72 ? 12.653 0.115 -8.293 1.00 94.06 72 THR A O 1
ATOM 607 N N . ILE A 1 73 ? 10.435 -0.181 -8.429 1.00 92.06 73 ILE A N 1
ATOM 608 C CA . ILE A 1 73 ? 10.508 -1.084 -9.592 1.00 92.06 73 ILE A CA 1
ATOM 609 C C . ILE A 1 73 ? 11.151 -0.391 -10.796 1.00 92.06 73 ILE A C 1
ATOM 611 O O . ILE A 1 73 ? 12.010 -0.978 -11.459 1.00 92.06 73 ILE A O 1
ATOM 615 N N . VAL A 1 74 ? 10.747 0.848 -11.090 1.00 93.62 74 VAL A N 1
ATOM 616 C CA . VAL A 1 74 ? 11.298 1.617 -12.216 1.00 93.62 74 VAL A CA 1
ATOM 617 C C . VAL A 1 74 ? 12.789 1.878 -12.015 1.00 93.62 74 VAL A C 1
ATOM 619 O O . VAL A 1 74 ? 13.572 1.666 -12.939 1.00 93.62 74 VAL A O 1
ATOM 622 N N . GLN A 1 75 ? 13.193 2.274 -10.806 1.00 95.12 75 GLN A N 1
ATOM 623 C CA . GLN A 1 75 ? 14.595 2.501 -10.457 1.00 95.12 75 GLN A CA 1
ATOM 624 C C . GLN A 1 75 ? 15.426 1.229 -10.612 1.00 95.12 75 GLN A C 1
ATOM 626 O O . GLN A 1 75 ? 16.430 1.255 -11.316 1.00 95.12 75 GLN A O 1
ATOM 631 N N . SER A 1 76 ? 14.988 0.103 -10.039 1.00 94.44 76 SER A N 1
ATOM 632 C CA . SER A 1 76 ? 15.690 -1.175 -10.192 1.00 94.44 76 SER A CA 1
ATOM 633 C C . SER A 1 76 ? 15.802 -1.590 -11.659 1.00 94.44 76 SER A C 1
ATOM 635 O O . SER A 1 76 ? 16.872 -2.005 -12.092 1.00 94.44 76 SER A O 1
ATOM 637 N N . SER A 1 77 ? 14.733 -1.426 -12.445 1.00 93.31 77 SER A N 1
ATOM 638 C CA . SER A 1 77 ? 14.739 -1.740 -13.882 1.00 93.31 77 SER A CA 1
ATOM 639 C C . SER A 1 77 ? 15.768 -0.902 -14.646 1.00 93.31 77 SER A C 1
ATOM 641 O O . SER A 1 77 ? 16.515 -1.440 -15.460 1.00 93.31 77 SER A O 1
ATOM 643 N N . MET A 1 78 ? 15.851 0.400 -14.347 1.00 94.00 78 MET A N 1
ATOM 644 C CA . MET A 1 78 ? 16.860 1.291 -14.924 1.00 94.00 78 MET A CA 1
ATOM 645 C C . MET A 1 78 ? 18.275 0.914 -14.482 1.00 94.00 78 MET A C 1
ATOM 647 O O . MET A 1 78 ? 19.173 0.890 -15.314 1.00 94.00 78 MET A O 1
ATOM 651 N N . SER A 1 79 ? 18.489 0.562 -13.212 1.00 96.44 79 SER A N 1
ATOM 652 C CA . SER A 1 79 ? 19.794 0.089 -12.736 1.00 96.44 79 SER A CA 1
ATOM 653 C C . SER A 1 79 ? 20.252 -1.165 -13.480 1.00 96.44 79 SER A C 1
ATOM 655 O O . SER A 1 79 ? 21.393 -1.212 -13.933 1.00 96.44 79 SER A O 1
ATOM 657 N N . TYR A 1 80 ? 19.370 -2.153 -13.668 1.00 95.50 80 TYR A N 1
ATOM 658 C CA . TYR A 1 80 ? 19.685 -3.348 -14.459 1.00 95.50 80 TYR A CA 1
ATOM 659 C C . TYR A 1 80 ? 19.998 -3.012 -15.918 1.00 95.50 80 TYR A C 1
ATOM 661 O O . TYR A 1 80 ? 20.951 -3.554 -16.477 1.00 95.50 80 TYR A O 1
ATOM 669 N N . PHE A 1 81 ? 19.234 -2.098 -16.522 1.00 94.62 81 PHE A N 1
ATOM 670 C CA . PHE A 1 81 ? 19.490 -1.632 -17.881 1.00 94.62 81 PHE A CA 1
ATOM 671 C C . PHE A 1 81 ? 20.866 -0.964 -18.004 1.00 94.62 81 PHE A C 1
ATOM 673 O O . PHE A 1 81 ? 21.640 -1.319 -18.891 1.00 94.62 81 PHE A O 1
ATOM 680 N N . THR A 1 82 ? 21.206 -0.057 -17.086 1.00 95.50 82 THR A N 1
ATOM 681 C CA . THR A 1 82 ? 22.510 0.618 -17.056 1.00 95.50 82 THR A CA 1
ATOM 682 C C . THR A 1 82 ? 23.654 -0.374 -16.874 1.00 95.50 82 THR A C 1
ATOM 684 O O . THR A 1 82 ? 24.659 -0.268 -17.572 1.00 95.50 82 THR A O 1
ATOM 687 N N . LEU A 1 83 ? 23.510 -1.359 -15.980 1.00 97.31 83 LEU A N 1
ATOM 688 C CA . LEU A 1 83 ? 24.521 -2.402 -15.796 1.00 97.31 83 LEU A CA 1
ATOM 689 C C . LEU A 1 83 ? 24.751 -3.176 -17.094 1.00 97.31 83 LEU A C 1
ATOM 691 O O . LEU A 1 83 ? 25.888 -3.283 -17.539 1.00 97.31 83 LEU A O 1
ATOM 695 N N . LEU A 1 84 ? 23.685 -3.649 -17.741 1.00 95.69 84 LEU A N 1
ATOM 696 C CA . LEU A 1 84 ? 23.792 -4.381 -19.004 1.00 95.69 84 LEU A CA 1
ATOM 697 C C . LEU A 1 84 ? 24.426 -3.532 -20.114 1.00 95.69 84 LEU A C 1
ATOM 699 O O . LEU A 1 84 ? 25.306 -4.008 -20.827 1.00 95.69 84 LEU A O 1
ATOM 703 N N . SER A 1 85 ? 24.020 -2.266 -20.219 1.00 92.19 85 SER A N 1
ATOM 704 C CA . SER A 1 85 ? 24.591 -1.309 -21.169 1.00 92.19 85 SER A CA 1
ATOM 705 C C . SER A 1 85 ? 26.054 -0.970 -20.884 1.00 92.19 85 SE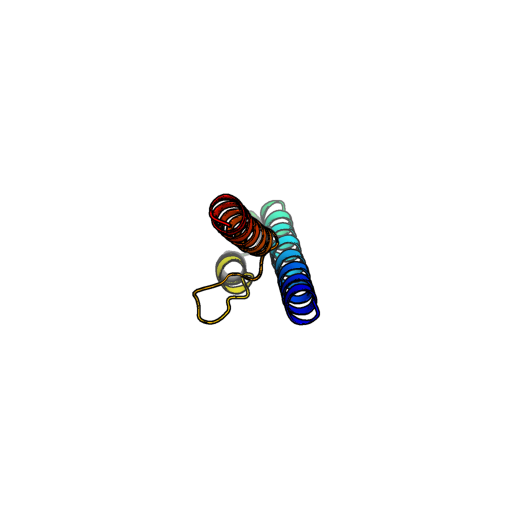R A C 1
ATOM 707 O O . SER A 1 85 ? 26.712 -0.442 -21.766 1.00 92.19 85 SER A O 1
ATOM 709 N N . SER A 1 86 ? 26.553 -1.214 -19.670 1.00 94.25 86 SER A N 1
ATOM 710 C CA . SER A 1 86 ? 27.966 -1.005 -19.328 1.00 94.25 86 SER A CA 1
ATOM 711 C C . SER A 1 86 ? 28.838 -2.206 -19.716 1.00 94.25 86 SER A C 1
ATOM 713 O O . SER A 1 86 ? 30.054 -2.070 -19.810 1.00 94.25 86 SER A O 1
ATOM 715 N N . PHE A 1 87 ? 28.229 -3.383 -19.903 1.00 89.62 87 PHE A N 1
ATOM 716 C CA . PHE A 1 87 ? 28.900 -4.607 -20.359 1.00 89.62 87 PHE A CA 1
ATOM 717 C C . PHE A 1 87 ? 28.822 -4.816 -21.879 1.00 89.62 87 PHE A C 1
ATOM 719 O O . PHE A 1 87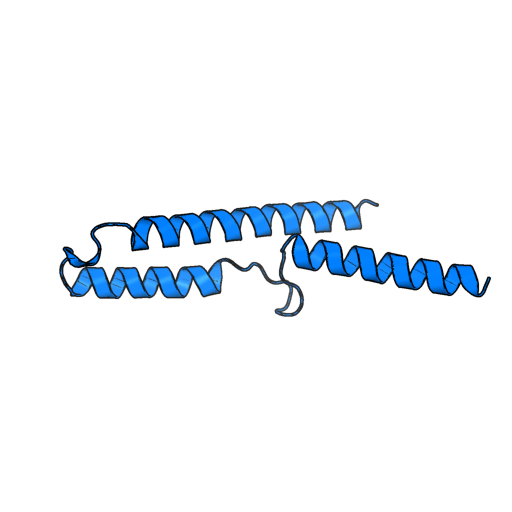 ? 29.523 -5.686 -22.395 1.00 89.62 87 PHE A O 1
ATOM 726 N N . THR A 1 88 ? 27.952 -4.068 -22.564 1.00 73.50 88 THR A N 1
ATOM 727 C CA . THR A 1 88 ? 27.825 -4.039 -24.031 1.00 73.50 88 THR A CA 1
ATOM 728 C C . THR A 1 88 ? 28.670 -2.907 -24.589 1.00 73.50 88 THR A C 1
ATOM 730 O O . THR A 1 88 ? 29.394 -3.155 -25.576 1.00 73.50 88 THR A O 1
#

InterPro domains:
  IPR004117 Olfactory receptor, insect [PF02949] (4-78)
  IPR004117 Olfactory receptor, insect [PTHR21137] (4-86)

Sequence (88 aa):
MAQLFHLFCFSFQGQKLINHSLETRDNIYHSLWYNIPVKKQRLLMFVMRKSIEANTITAGKIYVFSLEHFTTIVQSSMSYFTLLSSFT

Secondary structure (DSSP, 8-state):
-HHHHHHHHHHHHHHHHHHHHHHHHHHHHHS-GGGS-HHHHHHHHHHHHHHHHHS--EETTTEE-SHHHHHHHHHHHHHHHHHHHHH-